Protein AF-A0A0G4N1J2-F1 (afdb_monomer)

Sequence (99 aa):
MYVSTFTGLIVGNQVNPIAMKAIGWRYYIVFCCILAVLLAVIWLLFPETKGHTLEEIRELFEGKSSSRDKLNDVEHGRMDEKSNSDDHIKQVEVAGQGR

Radius of gyration: 30.96 Å; Cα contacts (8 Å, |Δi|>4): 9; chains: 1; bounding box: 69×50×67 Å

Secondary structure (DSSP, 8-state):
-HHHHHHHHHHHHHHHHHHHHHHGGGHHHHHHHHHHHHHHHHHHHS---TT--TTHHHHHHHTT-TTTHHHHHHHHHHHHHHHHHHHHHHHHHHHHTT-

Structure (mmCIF, N/CA/C/O backbone):
data_AF-A0A0G4N1J2-F1
#
_entry.id   AF-A0A0G4N1J2-F1
#
loop_
_atom_site.group_PDB
_atom_site.id
_atom_site.type_symbol
_atom_site.label_atom_id
_atom_site.label_alt_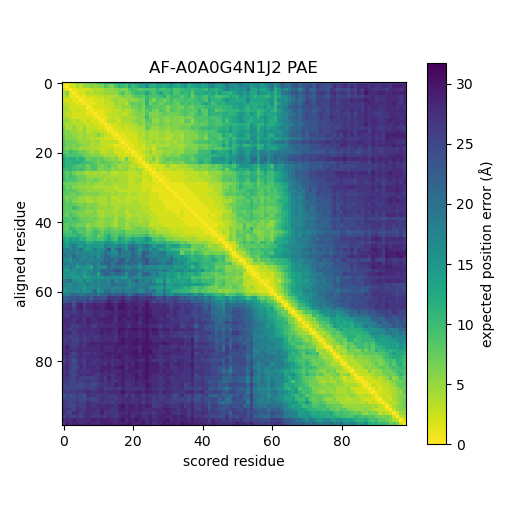id
_atom_site.label_comp_id
_atom_site.label_asym_id
_atom_site.label_entity_id
_atom_site.label_seq_id
_atom_site.pdbx_PDB_ins_code
_atom_site.Cartn_x
_atom_site.Cartn_y
_atom_site.Cartn_z
_atom_site.occupancy
_atom_site.B_iso_or_equiv
_atom_site.auth_seq_id
_atom_site.auth_comp_id
_atom_site.auth_asym_id
_atom_site.auth_atom_id
_atom_site.pdbx_PDB_model_num
ATOM 1 N N . MET A 1 1 ? 8.388 -13.100 13.771 1.00 72.81 1 MET A N 1
ATOM 2 C CA . MET A 1 1 ? 8.678 -11.673 14.037 1.00 72.81 1 MET A CA 1
ATOM 3 C C . MET A 1 1 ? 9.934 -11.190 13.315 1.00 72.81 1 MET A C 1
ATOM 5 O O . MET A 1 1 ? 9.832 -10.243 12.558 1.00 72.81 1 MET A O 1
ATOM 9 N N . TYR A 1 2 ? 11.093 -11.843 13.458 1.00 83.81 2 TYR A N 1
ATOM 10 C CA . TYR A 1 2 ? 12.307 -11.407 12.745 1.00 83.81 2 TYR A CA 1
ATOM 11 C C . TYR A 1 2 ? 12.237 -11.613 11.224 1.00 83.81 2 TYR A C 1
ATOM 13 O O . TYR A 1 2 ? 12.540 -10.703 10.463 1.00 83.81 2 TYR A O 1
ATOM 21 N N . VAL A 1 3 ? 11.757 -12.775 10.773 1.00 85.88 3 VAL A N 1
ATOM 22 C CA . VAL A 1 3 ? 11.699 -13.126 9.341 1.00 85.88 3 VAL A CA 1
ATOM 23 C C . VAL A 1 3 ? 10.820 -12.161 8.530 1.00 85.88 3 VAL A C 1
ATOM 25 O O . VAL A 1 3 ? 11.201 -11.761 7.431 1.00 85.88 3 VAL A O 1
ATOM 28 N N . SER A 1 4 ? 9.685 -11.719 9.084 1.00 87.44 4 SER A N 1
ATOM 29 C CA . SER A 1 4 ? 8.800 -10.740 8.436 1.00 87.44 4 SER A CA 1
ATOM 30 C C . SER A 1 4 ? 9.467 -9.372 8.280 1.00 87.44 4 SER A C 1
ATOM 32 O O . SER A 1 4 ? 9.389 -8.770 7.212 1.00 87.44 4 SER A O 1
ATOM 34 N N . THR A 1 5 ? 10.184 -8.904 9.305 1.00 86.69 5 THR A N 1
ATOM 35 C CA . THR A 1 5 ? 10.893 -7.617 9.257 1.00 86.69 5 THR A CA 1
ATOM 36 C C . THR A 1 5 ? 12.066 -7.661 8.280 1.00 86.69 5 THR A C 1
ATOM 38 O O . THR A 1 5 ? 12.228 -6.752 7.468 1.00 86.69 5 THR A O 1
ATOM 41 N N . PHE A 1 6 ? 12.853 -8.742 8.295 1.00 89.00 6 PHE A N 1
ATOM 42 C CA . PHE A 1 6 ? 13.973 -8.908 7.368 1.00 89.00 6 PHE A CA 1
ATOM 43 C C . PHE A 1 6 ? 13.514 -8.978 5.912 1.00 89.00 6 PHE A C 1
ATOM 45 O O . PHE A 1 6 ? 14.159 -8.392 5.047 1.00 89.00 6 PHE A O 1
ATOM 52 N N . THR A 1 7 ? 12.371 -9.611 5.642 1.00 86.31 7 THR A N 1
ATOM 53 C CA . THR A 1 7 ? 11.801 -9.661 4.289 1.00 86.31 7 THR A CA 1
ATOM 54 C C . THR A 1 7 ? 11.473 -8.256 3.777 1.00 86.31 7 THR A C 1
ATOM 56 O O . THR A 1 7 ? 11.864 -7.905 2.665 1.00 86.31 7 THR A O 1
ATOM 59 N N . GLY A 1 8 ? 10.841 -7.413 4.602 1.00 84.12 8 GLY A N 1
ATOM 60 C CA . GLY A 1 8 ? 10.537 -6.025 4.233 1.00 84.12 8 GLY A CA 1
ATOM 61 C C . GLY A 1 8 ? 11.788 -5.186 3.951 1.00 84.12 8 GLY A C 1
ATOM 62 O O . GLY A 1 8 ? 11.831 -4.450 2.965 1.00 84.12 8 GLY A O 1
ATOM 63 N N . LEU A 1 9 ? 12.834 -5.343 4.768 1.00 87.19 9 LEU A N 1
ATOM 64 C CA . LEU A 1 9 ? 14.103 -4.630 4.585 1.00 87.19 9 LEU A CA 1
ATOM 65 C C . LEU A 1 9 ? 14.837 -5.059 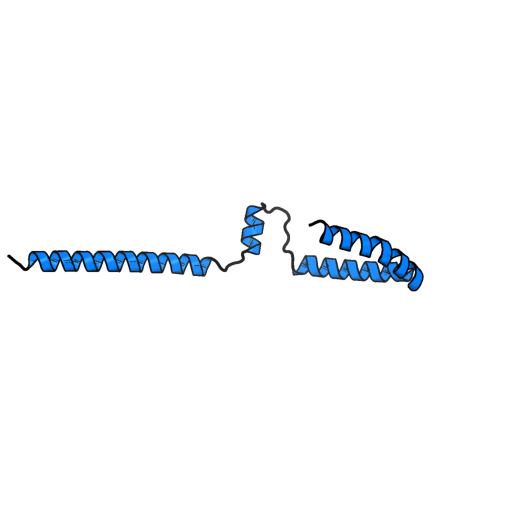3.309 1.00 87.19 9 LEU A C 1
ATOM 67 O O . LEU A 1 9 ? 15.342 -4.209 2.577 1.00 87.19 9 LEU A O 1
ATOM 71 N N . ILE A 1 10 ? 14.874 -6.362 3.016 1.00 88.25 10 ILE A N 1
ATOM 72 C CA . ILE A 1 10 ? 15.527 -6.893 1.811 1.00 88.25 10 ILE A CA 1
ATOM 73 C C . ILE A 1 10 ? 14.811 -6.390 0.558 1.00 88.25 10 ILE A C 1
ATOM 75 O O . ILE A 1 10 ? 15.466 -5.910 -0.367 1.00 88.25 10 ILE A O 1
ATOM 79 N N . VAL A 1 11 ? 13.478 -6.445 0.540 1.00 84.94 11 VAL A N 1
ATOM 80 C CA . VAL A 1 11 ? 12.679 -5.951 -0.587 1.00 84.94 11 VAL A CA 1
ATOM 81 C C . VAL A 1 11 ? 12.905 -4.454 -0.777 1.00 84.94 11 VAL A C 1
ATOM 83 O O . VAL A 1 11 ? 13.269 -4.039 -1.870 1.00 84.94 11 VAL A O 1
ATOM 86 N N . GLY A 1 12 ? 12.791 -3.640 0.274 1.00 82.56 12 GLY A N 1
ATOM 87 C CA . GLY A 1 12 ? 12.993 -2.193 0.161 1.00 82.56 12 GLY A CA 1
ATOM 88 C C . GLY A 1 12 ? 14.396 -1.814 -0.322 1.00 82.56 12 GLY A C 1
ATOM 89 O O . GLY A 1 12 ? 14.539 -0.962 -1.197 1.00 82.56 12 GLY A O 1
ATOM 90 N N . ASN A 1 13 ? 15.436 -2.468 0.200 1.00 85.25 13 ASN A N 1
ATOM 91 C CA . ASN A 1 13 ? 16.818 -2.105 -0.109 1.00 85.25 13 ASN A CA 1
ATOM 92 C C . ASN A 1 13 ? 17.309 -2.640 -1.463 1.00 85.25 13 ASN A C 1
ATOM 94 O O . ASN A 1 13 ? 18.188 -2.034 -2.064 1.00 85.25 13 ASN A O 1
ATOM 98 N N . GLN A 1 14 ? 16.765 -3.760 -1.948 1.00 87.69 14 GLN A N 1
ATOM 99 C CA . GLN A 1 14 ? 17.163 -4.343 -3.235 1.00 87.69 14 GLN A CA 1
ATOM 100 C C . GLN A 1 14 ? 16.235 -3.919 -4.375 1.00 87.69 14 GLN A C 1
ATOM 102 O O . GLN A 1 14 ? 16.706 -3.569 -5.455 1.00 87.69 14 GLN A O 1
ATOM 107 N N . VAL A 1 15 ? 14.919 -3.886 -4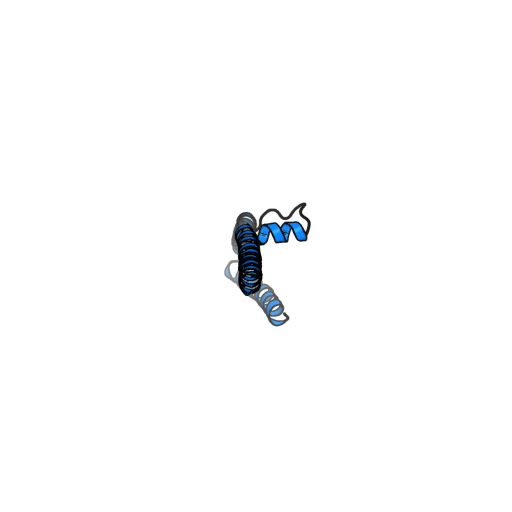.155 1.00 84.50 15 VAL A N 1
ATOM 108 C CA . VAL A 1 15 ? 13.951 -3.579 -5.219 1.00 84.50 15 VAL A CA 1
ATOM 109 C C . VAL A 1 15 ? 13.983 -2.100 -5.591 1.00 84.50 15 VAL A C 1
ATOM 111 O O . VAL A 1 15 ? 13.955 -1.794 -6.781 1.00 84.50 15 VAL A O 1
ATOM 114 N N . ASN A 1 16 ? 14.126 -1.181 -4.627 1.00 83.62 16 ASN A N 1
ATOM 115 C CA . ASN A 1 16 ? 14.170 0.256 -4.922 1.00 83.62 16 ASN A CA 1
ATOM 116 C C . ASN A 1 16 ? 15.296 0.647 -5.901 1.00 83.62 16 ASN A C 1
ATOM 118 O O . ASN A 1 16 ? 14.992 1.289 -6.908 1.00 83.62 16 ASN A O 1
ATOM 122 N N . PRO A 1 17 ? 16.575 0.273 -5.692 1.00 85.12 17 PRO A N 1
ATOM 123 C CA . PRO A 1 17 ? 17.631 0.619 -6.643 1.00 85.12 17 PRO A CA 1
ATOM 124 C C . PRO A 1 17 ? 17.484 -0.103 -7.990 1.00 85.12 17 PRO A C 1
ATOM 126 O O . PRO A 1 17 ? 17.795 0.487 -9.025 1.00 85.12 17 PRO A O 1
ATOM 129 N N . ILE A 1 18 ? 16.974 -1.341 -8.014 1.00 85.44 18 ILE A N 1
ATOM 130 C CA . ILE A 1 18 ? 16.709 -2.079 -9.262 1.00 85.44 18 ILE A CA 1
ATOM 131 C C . ILE A 1 18 ? 15.620 -1.377 -10.081 1.00 85.44 18 ILE A C 1
ATOM 133 O O . ILE A 1 18 ? 15.794 -1.151 -11.280 1.00 85.44 18 ILE A O 1
ATOM 137 N N . ALA A 1 19 ? 14.524 -0.978 -9.437 1.00 82.94 19 ALA A N 1
ATOM 138 C CA . ALA A 1 19 ? 13.421 -0.280 -10.083 1.00 82.94 19 ALA A CA 1
ATOM 139 C C . ALA A 1 19 ? 13.838 1.117 -10.571 1.00 82.94 19 ALA A C 1
ATOM 141 O O . ALA A 1 19 ? 13.532 1.489 -11.706 1.00 82.94 19 ALA A O 1
ATOM 142 N N . MET A 1 20 ? 14.623 1.851 -9.774 1.00 84.00 20 MET A N 1
ATOM 143 C CA . MET A 1 20 ? 15.219 3.127 -10.184 1.00 84.00 20 MET A CA 1
ATOM 144 C C . MET A 1 20 ? 16.156 2.969 -11.385 1.00 84.00 20 MET A C 1
ATOM 146 O O . MET A 1 20 ? 16.145 3.812 -12.278 1.00 84.00 20 MET A O 1
ATOM 150 N N . LYS A 1 21 ? 16.933 1.883 -11.459 1.00 84.75 21 LYS A N 1
ATOM 151 C CA . LYS A 1 21 ? 17.820 1.613 -12.600 1.00 84.75 21 LYS A CA 1
ATOM 152 C C . LYS A 1 21 ? 17.053 1.215 -13.866 1.00 84.75 21 LYS A C 1
ATOM 154 O O . LYS A 1 21 ? 17.483 1.566 -14.959 1.00 84.75 21 LYS A O 1
ATOM 159 N N . ALA A 1 22 ? 15.936 0.500 -13.733 1.00 85.25 22 ALA A N 1
ATOM 160 C CA . ALA A 1 22 ? 15.137 0.034 -14.867 1.00 85.25 22 ALA A CA 1
ATOM 161 C C . ALA A 1 22 ? 14.232 1.127 -15.463 1.00 85.25 22 ALA A C 1
ATOM 163 O O . ALA A 1 22 ? 14.074 1.212 -16.679 1.00 85.25 22 ALA A O 1
ATOM 164 N N . ILE A 1 23 ? 13.620 1.952 -14.611 1.00 82.00 23 ILE A N 1
ATOM 165 C CA . ILE A 1 23 ? 12.542 2.879 -14.994 1.00 82.00 23 ILE A CA 1
ATOM 166 C C . ILE A 1 23 ? 12.985 4.353 -14.884 1.00 82.00 23 ILE A C 1
ATOM 168 O O . ILE A 1 23 ? 12.385 5.236 -15.510 1.00 82.00 23 ILE A O 1
ATOM 172 N N . GLY A 1 24 ? 14.058 4.637 -14.140 1.00 84.50 24 GLY A N 1
ATOM 173 C CA . GLY A 1 24 ? 14.591 5.984 -13.955 1.00 84.50 24 GLY A CA 1
ATOM 174 C C . GLY A 1 24 ? 13.590 6.909 -13.264 1.00 84.50 24 GLY A C 1
ATOM 175 O O . GLY A 1 24 ? 12.934 6.537 -12.293 1.00 84.50 24 GLY A O 1
ATOM 176 N N . TRP A 1 25 ? 13.432 8.119 -13.805 1.00 84.12 25 TRP A N 1
ATOM 177 C CA . TRP A 1 25 ? 12.552 9.156 -13.250 1.00 84.12 25 TRP A CA 1
ATOM 178 C C . TRP A 1 25 ? 11.066 8.762 -13.212 1.00 84.12 25 TRP A C 1
ATOM 180 O O . TRP A 1 25 ? 10.305 9.277 -12.398 1.00 84.12 25 TRP A O 1
ATOM 190 N N . ARG A 1 26 ? 10.626 7.823 -14.059 1.00 85.00 26 ARG A N 1
ATOM 191 C CA . ARG A 1 26 ? 9.222 7.382 -14.084 1.00 85.00 26 ARG A CA 1
ATOM 192 C C . ARG A 1 26 ? 8.843 6.565 -12.842 1.00 85.00 26 ARG A C 1
ATOM 194 O O . ARG A 1 26 ? 7.658 6.428 -12.553 1.00 85.00 26 ARG A O 1
ATOM 201 N N . TYR A 1 27 ? 9.822 6.069 -12.078 1.00 86.31 27 TYR A N 1
ATOM 202 C CA . TYR A 1 27 ? 9.579 5.323 -10.843 1.00 86.31 27 TYR A CA 1
ATOM 203 C C . TYR A 1 27 ? 8.869 6.181 -9.791 1.00 86.31 27 TYR A C 1
ATOM 205 O O . TYR A 1 27 ? 8.008 5.678 -9.075 1.00 86.31 27 TYR A O 1
ATOM 213 N N . TYR A 1 28 ? 9.144 7.490 -9.757 1.00 84.31 28 TYR A N 1
ATOM 214 C CA . TYR A 1 28 ? 8.457 8.416 -8.855 1.00 84.31 28 TYR A CA 1
ATOM 215 C C . TYR A 1 28 ? 6.941 8.438 -9.094 1.00 84.31 28 TYR A C 1
ATOM 217 O O . TYR A 1 28 ? 6.174 8.429 -8.137 1.00 84.31 28 TYR A O 1
ATOM 225 N N . ILE A 1 29 ? 6.504 8.384 -10.358 1.00 88.25 29 ILE A N 1
ATOM 226 C CA . ILE A 1 29 ? 5.076 8.353 -10.709 1.00 88.25 29 ILE A CA 1
ATOM 227 C C . ILE A 1 29 ? 4.441 7.045 -10.232 1.00 88.25 29 ILE A C 1
ATOM 229 O O . ILE A 1 29 ? 3.384 7.069 -9.608 1.00 88.25 29 ILE A O 1
ATOM 233 N N . VAL A 1 30 ? 5.104 5.908 -10.469 1.00 87.06 30 VAL A N 1
ATOM 234 C CA . VAL A 1 30 ? 4.629 4.596 -9.997 1.00 87.06 30 VAL A CA 1
ATOM 235 C C . VAL A 1 30 ? 4.501 4.586 -8.474 1.00 87.06 30 VAL A C 1
ATOM 237 O O . VAL A 1 30 ? 3.495 4.118 -7.945 1.00 87.06 30 VAL A O 1
ATOM 240 N N . PHE A 1 31 ? 5.475 5.157 -7.765 1.00 87.94 31 PHE A N 1
ATOM 241 C CA . PHE A 1 31 ? 5.438 5.261 -6.311 1.00 87.94 31 PHE A CA 1
ATOM 242 C C . PHE A 1 31 ? 4.258 6.118 -5.829 1.00 87.94 31 PHE A C 1
ATOM 244 O O . PHE A 1 31 ? 3.536 5.709 -4.922 1.00 87.94 31 PHE A O 1
ATOM 251 N N . CYS A 1 32 ? 3.984 7.253 -6.481 1.00 89.56 32 CYS A N 1
ATOM 252 C CA . CYS A 1 32 ? 2.788 8.056 -6.210 1.00 89.56 32 CYS A CA 1
ATOM 253 C C . CYS A 1 32 ? 1.487 7.273 -6.446 1.00 89.56 32 CYS A C 1
ATOM 255 O O . CYS A 1 32 ? 0.568 7.378 -5.637 1.00 89.56 32 CYS A O 1
ATOM 257 N N . CYS A 1 33 ? 1.404 6.459 -7.503 1.00 92.75 33 CYS A N 1
ATOM 258 C CA . CYS A 1 33 ? 0.238 5.606 -7.750 1.00 92.75 33 CYS A CA 1
ATOM 259 C C . CYS A 1 33 ? 0.054 4.553 -6.648 1.00 92.75 33 CYS A C 1
ATOM 261 O O . CYS A 1 33 ? -1.060 4.374 -6.164 1.00 92.75 33 CYS A O 1
ATOM 263 N N . ILE A 1 34 ? 1.132 3.891 -6.212 1.00 91.12 34 ILE A N 1
ATOM 264 C CA . ILE A 1 34 ? 1.088 2.919 -5.107 1.00 91.12 34 ILE A CA 1
ATOM 265 C C . ILE A 1 34 ? 0.608 3.597 -3.818 1.00 91.12 34 ILE A C 1
ATOM 267 O O . ILE A 1 34 ? -0.257 3.059 -3.131 1.00 91.12 34 ILE A O 1
ATOM 271 N N . LEU A 1 35 ? 1.120 4.792 -3.510 1.00 90.62 35 LEU A N 1
ATOM 272 C CA . LEU A 1 35 ? 0.683 5.572 -2.351 1.00 90.62 35 LEU A CA 1
ATOM 273 C C . LEU A 1 35 ? -0.792 5.975 -2.449 1.00 90.62 35 LEU A C 1
ATOM 275 O O . LEU A 1 35 ? -1.502 5.892 -1.453 1.00 90.62 35 LEU A O 1
ATOM 279 N N . ALA A 1 36 ? -1.268 6.373 -3.630 1.00 93.62 36 ALA A N 1
ATOM 280 C CA . ALA A 1 36 ? -2.673 6.712 -3.844 1.00 93.62 36 ALA A CA 1
ATOM 281 C C . ALA A 1 36 ? -3.590 5.493 -3.661 1.00 93.62 36 ALA A C 1
ATOM 283 O O . ALA A 1 36 ? -4.638 5.606 -3.030 1.00 93.62 36 ALA A O 1
ATOM 284 N N . VAL A 1 37 ? -3.180 4.318 -4.151 1.00 93.88 37 VAL A N 1
ATOM 285 C CA . VAL A 1 37 ? -3.904 3.059 -3.919 1.00 93.88 37 VAL A CA 1
ATOM 286 C C . VAL A 1 37 ? -3.909 2.711 -2.434 1.00 93.88 37 VAL A C 1
ATOM 288 O O . VAL A 1 37 ? -4.964 2.390 -1.897 1.00 93.88 37 VAL A O 1
ATOM 291 N N . LEU A 1 38 ? -2.770 2.822 -1.748 1.00 92.25 38 LEU A N 1
ATOM 292 C CA . LEU A 1 38 ? -2.692 2.587 -0.308 1.00 92.25 38 LEU A CA 1
ATOM 293 C C . LEU A 1 38 ? -3.607 3.550 0.461 1.00 92.25 38 LEU A C 1
ATOM 295 O O . LEU A 1 38 ? -4.317 3.121 1.361 1.00 92.25 38 LEU A O 1
ATOM 299 N N . LEU A 1 39 ? -3.636 4.827 0.079 1.00 89.31 39 LEU A N 1
ATOM 300 C CA . LEU A 1 39 ? -4.517 5.828 0.673 1.00 89.31 39 LEU A CA 1
ATOM 301 C C . LEU A 1 39 ? -5.993 5.490 0.437 1.00 89.31 39 LEU A C 1
ATOM 303 O O . LEU A 1 39 ? -6.787 5.591 1.365 1.00 89.31 39 LEU A O 1
ATOM 307 N N . ALA A 1 40 ? -6.354 5.045 -0.768 1.00 89.81 40 ALA A N 1
ATOM 308 C CA . ALA A 1 40 ? -7.709 4.596 -1.078 1.00 89.81 40 ALA A CA 1
ATOM 309 C C . ALA A 1 40 ? -8.100 3.359 -0.253 1.00 89.81 40 ALA A C 1
ATOM 311 O O . ALA A 1 40 ? -9.205 3.299 0.278 1.00 89.81 40 ALA A O 1
ATOM 312 N N . VAL A 1 41 ? -7.184 2.399 -0.093 1.00 90.12 41 VAL A N 1
ATOM 313 C CA . VAL A 1 41 ? -7.389 1.223 0.764 1.00 90.12 41 VAL A CA 1
ATOM 314 C C . VAL A 1 41 ? -7.572 1.642 2.218 1.00 90.12 41 VAL A C 1
ATOM 316 O O . VAL A 1 41 ? -8.503 1.173 2.858 1.00 90.12 41 VAL A O 1
ATOM 319 N N . ILE A 1 42 ? -6.733 2.543 2.734 1.00 88.25 42 ILE A N 1
ATOM 320 C CA . ILE A 1 42 ? -6.866 3.068 4.097 1.00 88.25 42 ILE A CA 1
ATOM 321 C C . ILE A 1 42 ? -8.221 3.757 4.259 1.00 88.25 42 ILE A C 1
ATOM 323 O O . ILE A 1 42 ? -8.935 3.462 5.205 1.00 88.25 42 ILE A O 1
ATOM 327 N N . TRP A 1 43 ? -8.613 4.609 3.315 1.00 83.69 43 TRP A N 1
ATOM 328 C CA . TRP A 1 43 ? -9.878 5.334 3.386 1.00 83.69 43 TRP A CA 1
ATOM 329 C C . TRP A 1 43 ? -11.110 4.415 3.340 1.00 83.69 43 TRP A C 1
ATOM 331 O O . TRP A 1 43 ? -12.106 4.701 3.997 1.00 83.69 43 TRP A O 1
ATOM 341 N N . LEU A 1 44 ? -11.052 3.310 2.588 1.00 81.44 44 LEU A N 1
ATOM 342 C CA . LEU A 1 44 ? -12.169 2.367 2.464 1.00 81.44 44 LEU A CA 1
ATOM 343 C C . LEU A 1 44 ? -12.221 1.317 3.580 1.00 81.44 44 LEU A C 1
ATOM 345 O O . LEU A 1 44 ? -13.310 0.945 4.007 1.00 81.44 44 LEU A O 1
ATOM 349 N N . LEU A 1 45 ? -11.073 0.784 4.006 1.00 80.62 45 LEU A N 1
ATOM 350 C CA . LEU A 1 45 ? -11.013 -0.343 4.945 1.00 80.62 45 LEU A CA 1
ATOM 351 C C . LEU A 1 45 ? -10.816 0.09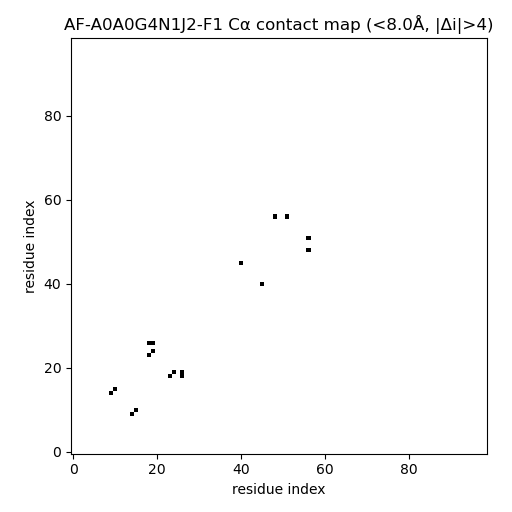8 6.395 1.00 80.62 45 LEU A C 1
ATOM 353 O O . LEU A 1 45 ? -11.174 -0.655 7.298 1.00 80.62 45 LEU A O 1
ATOM 357 N N . PHE A 1 46 ? -10.238 1.275 6.635 1.00 75.31 46 PHE A N 1
ATOM 358 C CA . PHE A 1 46 ? -9.950 1.754 7.981 1.00 75.31 46 PHE A CA 1
ATOM 359 C C . PHE A 1 46 ? -10.864 2.938 8.313 1.00 75.31 46 PHE A C 1
ATOM 361 O O . PHE A 1 46 ? -10.617 4.047 7.835 1.00 75.31 46 PHE A O 1
ATOM 368 N N . PRO A 1 47 ? -11.914 2.731 9.134 1.00 68.44 47 PRO A N 1
ATOM 369 C CA . PRO A 1 47 ? -12.731 3.836 9.619 1.00 68.44 47 PRO A CA 1
ATOM 370 C C . PRO A 1 47 ? -11.867 4.818 10.419 1.00 68.44 47 PRO A C 1
ATOM 372 O O . PRO A 1 47 ? -10.831 4.447 10.977 1.00 68.44 47 PRO A O 1
ATOM 375 N N . GLU A 1 48 ? -12.278 6.086 10.455 1.00 68.81 48 GLU A N 1
ATOM 376 C CA . GLU A 1 48 ? -11.519 7.151 11.106 1.00 68.81 48 GLU A CA 1
ATOM 377 C C . GLU A 1 48 ? -11.299 6.826 12.596 1.00 68.81 48 GLU A C 1
ATOM 379 O O . GLU A 1 48 ? -12.225 6.811 13.398 1.00 68.81 48 GLU A O 1
ATOM 384 N N . THR A 1 49 ? -10.050 6.541 12.974 1.00 69.62 49 THR A N 1
ATOM 385 C CA . THR A 1 49 ? -9.659 6.186 14.351 1.00 69.62 49 THR A CA 1
ATOM 386 C C . THR A 1 49 ? -9.361 7.406 15.225 1.00 69.62 49 THR A C 1
ATOM 388 O O . THR A 1 49 ? -8.953 7.268 16.380 1.00 69.62 49 THR A O 1
ATOM 391 N N . LYS A 1 50 ? -9.522 8.624 14.694 1.00 55.94 50 LYS A N 1
ATOM 392 C CA . LYS A 1 50 ? -9.233 9.857 15.431 1.00 55.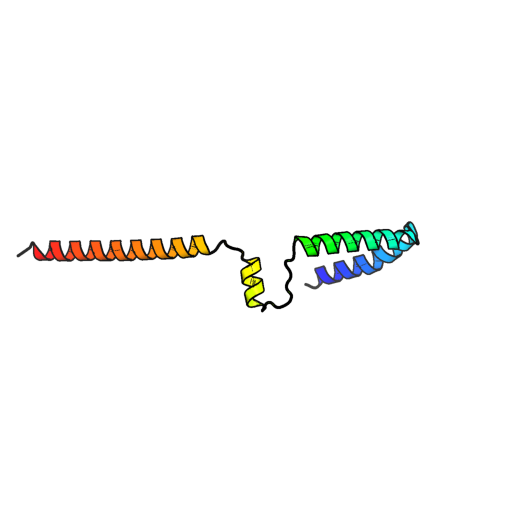94 50 LYS A CA 1
ATOM 393 C C . LYS A 1 50 ? -10.332 10.147 16.450 1.00 55.94 50 LYS A C 1
ATOM 395 O O . LYS A 1 50 ? -11.476 10.364 16.083 1.00 55.94 50 LYS A O 1
ATOM 400 N N . GLY A 1 51 ? -9.942 10.239 17.721 1.00 62.66 51 GLY A N 1
ATOM 401 C CA . GLY A 1 51 ? -10.826 10.660 18.814 1.00 62.66 51 GLY A CA 1
ATOM 402 C C . GLY A 1 51 ? -11.514 9.521 19.564 1.00 62.66 51 GLY A C 1
ATOM 403 O O . GLY A 1 51 ? -12.183 9.799 20.552 1.00 62.66 51 GLY A O 1
ATOM 404 N N . HIS A 1 52 ? -11.301 8.271 19.151 1.00 61.62 52 HIS A N 1
ATOM 405 C CA . HIS A 1 52 ? -11.819 7.098 19.845 1.00 61.62 52 HIS A CA 1
ATOM 406 C C . HIS A 1 52 ? -10.783 6.493 20.787 1.00 61.62 52 HIS A C 1
ATOM 408 O O . HIS A 1 52 ? -9.587 6.438 20.477 1.00 61.62 52 HIS A O 1
ATOM 414 N N . THR A 1 53 ? -11.235 6.024 21.948 1.00 74.88 53 THR A N 1
ATOM 415 C CA . THR A 1 53 ? -10.375 5.243 22.843 1.00 74.88 53 THR A CA 1
ATOM 416 C C . THR A 1 53 ? -10.056 3.887 22.200 1.00 74.88 53 THR A C 1
ATOM 418 O O . THR A 1 53 ? -10.788 3.392 21.341 1.00 74.88 53 THR A O 1
ATOM 421 N N . LEU A 1 54 ? -8.951 3.246 22.603 1.00 68.75 54 LEU A N 1
ATOM 422 C CA . LEU A 1 54 ? -8.581 1.917 22.086 1.00 68.75 54 LEU A CA 1
ATOM 423 C C . LEU A 1 54 ? -9.647 0.842 22.360 1.00 68.75 54 LEU A C 1
ATOM 425 O O . LEU A 1 54 ? -9.568 -0.230 21.766 1.00 68.75 54 LEU A O 1
ATOM 429 N N . GLU A 1 55 ? -10.587 1.102 23.268 1.00 70.94 55 GLU A N 1
ATOM 430 C CA . GLU A 1 55 ? -11.732 0.246 23.584 1.00 70.94 55 GLU A CA 1
ATOM 431 C C . GLU A 1 55 ? -12.875 0.465 22.579 1.00 70.94 55 GLU A C 1
ATOM 433 O O . GLU A 1 55 ? -13.353 -0.500 21.990 1.00 70.94 55 GLU A O 1
ATOM 438 N N . GLU A 1 56 ? -13.215 1.717 22.257 1.00 65.94 56 GLU A N 1
ATOM 439 C CA . GLU A 1 56 ? -14.238 2.055 21.249 1.00 65.94 56 GLU A CA 1
ATOM 440 C C . GLU A 1 56 ? -13.847 1.606 19.831 1.00 65.94 56 GLU A C 1
ATOM 442 O O . GLU A 1 56 ? -14.688 1.148 19.059 1.00 65.94 56 GLU A O 1
ATOM 447 N N . ILE A 1 57 ? -12.557 1.672 19.478 1.00 71.88 57 ILE A N 1
ATOM 448 C CA . ILE A 1 57 ? -12.063 1.182 18.178 1.00 71.88 57 ILE A CA 1
ATOM 449 C C . ILE A 1 57 ? -12.252 -0.340 18.059 1.00 71.88 57 ILE A C 1
ATOM 451 O O . ILE A 1 57 ? -12.535 -0.834 16.966 1.00 71.88 57 ILE A O 1
ATOM 455 N N . ARG A 1 58 ? -12.117 -1.088 19.166 1.00 68.19 58 ARG A N 1
ATOM 456 C CA . ARG A 1 58 ? -12.355 -2.542 19.182 1.00 68.19 58 ARG A CA 1
ATOM 457 C C . ARG A 1 58 ? -13.827 -2.842 18.966 1.00 68.19 58 ARG A C 1
ATOM 459 O O . ARG A 1 58 ? -14.126 -3.645 18.095 1.00 68.19 58 ARG A O 1
ATOM 466 N N . GLU A 1 59 ? -14.723 -2.140 19.659 1.00 68.81 59 GLU A N 1
ATOM 467 C CA . GLU A 1 5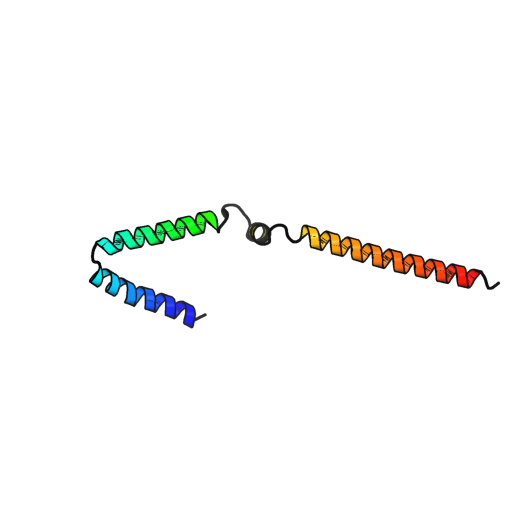9 ? -16.170 -2.289 19.457 1.00 68.81 59 GLU A CA 1
ATOM 468 C C . GLU A 1 59 ? -16.602 -1.942 18.020 1.00 68.81 59 GLU A C 1
ATOM 470 O O . GLU A 1 59 ? -17.445 -2.637 17.446 1.00 68.81 59 GLU A O 1
ATOM 475 N N . LEU A 1 60 ? -15.992 -0.925 17.393 1.00 68.62 60 LEU A N 1
ATOM 476 C CA . LEU A 1 60 ? -16.223 -0.602 15.979 1.00 68.62 60 LEU A CA 1
ATOM 477 C C . LEU A 1 60 ? -15.753 -1.717 15.028 1.00 68.62 60 LEU A C 1
ATOM 479 O O . LEU A 1 60 ? -16.452 -2.018 14.060 1.00 68.62 60 LEU A O 1
ATOM 483 N N . PHE A 1 61 ? -14.587 -2.322 15.284 1.00 67.31 61 PHE A N 1
ATOM 484 C CA . PHE A 1 61 ? -14.043 -3.414 14.464 1.00 67.31 61 PHE A CA 1
ATOM 485 C C . PHE A 1 61 ? -14.711 -4.778 14.735 1.00 67.31 61 PHE A C 1
ATOM 487 O O . PHE A 1 61 ? -14.736 -5.617 13.836 1.00 67.31 61 PHE A O 1
ATOM 494 N N . GLU A 1 62 ? -15.287 -4.999 15.922 1.00 68.94 62 GLU A N 1
ATOM 495 C CA . GLU A 1 62 ? -16.071 -6.199 16.276 1.00 68.94 62 GLU A CA 1
ATOM 496 C C . GLU A 1 62 ? -17.513 -6.175 15.744 1.00 68.94 62 GLU A C 1
ATOM 498 O O . GLU A 1 62 ? -18.170 -7.217 15.707 1.00 68.94 62 GLU A O 1
ATOM 503 N N . GLY A 1 63 ? -17.998 -5.008 15.303 1.00 56.72 63 GLY A N 1
ATOM 504 C CA . GLY A 1 63 ? -19.168 -4.815 14.446 1.00 56.72 63 GLY A CA 1
ATOM 505 C C . GLY A 1 63 ? -20.348 -5.779 14.651 1.00 56.72 63 GLY A C 1
ATOM 506 O O . GLY A 1 63 ? -20.442 -6.800 13.978 1.00 56.72 63 GLY A O 1
ATOM 507 N N . LYS A 1 64 ? -21.334 -5.387 15.475 1.00 50.16 64 LYS A N 1
ATOM 508 C CA . LYS A 1 64 ? -22.770 -5.753 15.338 1.00 50.16 64 LYS A CA 1
ATOM 509 C C . LYS A 1 64 ? -23.112 -7.256 15.217 1.00 50.16 64 LYS A C 1
ATOM 511 O O . LYS A 1 64 ? -24.196 -7.605 14.755 1.00 50.16 64 LYS A O 1
ATOM 516 N N . SER A 1 65 ? -22.232 -8.152 15.648 1.00 46.19 65 SER A N 1
ATOM 517 C CA . SER A 1 65 ? -22.475 -9.602 15.682 1.00 46.19 65 SER A CA 1
ATOM 518 C C . SER A 1 65 ? -22.881 -10.096 17.077 1.00 46.19 65 SER A C 1
ATOM 520 O O . SER A 1 65 ? -23.584 -11.093 17.190 1.00 46.19 65 SER A O 1
ATOM 522 N N . SER A 1 66 ? -22.595 -9.335 18.138 1.00 49.22 66 SER A N 1
ATOM 523 C CA . SER A 1 66 ? -22.921 -9.711 19.526 1.00 49.22 66 SER A CA 1
ATOM 524 C C . SER A 1 66 ? -24.221 -9.084 20.069 1.00 49.22 66 SER A C 1
ATOM 526 O O . SER A 1 66 ? -24.412 -8.945 21.272 1.00 49.22 66 SER A O 1
ATOM 528 N N . SER A 1 67 ? -25.160 -8.682 19.207 1.00 47.81 67 SER A N 1
ATOM 529 C CA . SER A 1 67 ? -26.551 -8.461 19.660 1.00 47.81 67 SER A CA 1
ATOM 530 C C . SER A 1 67 ? -27.434 -9.686 19.428 1.00 47.81 67 SER A C 1
ATOM 532 O O . SER A 1 67 ? -28.464 -9.811 20.080 1.00 47.81 67 SER A O 1
ATOM 534 N N . ARG A 1 68 ? -27.035 -10.604 18.535 1.00 49.84 68 ARG A N 1
ATOM 535 C CA . ARG A 1 68 ? -27.726 -11.892 18.356 1.00 49.84 68 ARG A CA 1
ATOM 536 C C . ARG A 1 68 ? -27.262 -12.921 19.382 1.00 49.84 68 ARG A C 1
ATOM 538 O O . ARG A 1 68 ? -28.111 -13.609 19.929 1.00 49.84 68 ARG A O 1
ATOM 545 N N . ASP A 1 69 ? -25.976 -12.944 19.728 1.00 54.28 69 ASP A N 1
ATOM 546 C CA . ASP A 1 69 ? -25.484 -13.893 20.738 1.00 54.28 69 ASP A CA 1
ATOM 547 C C . ASP A 1 69 ? -25.938 -13.531 22.156 1.00 54.28 69 ASP A C 1
ATOM 549 O O . ASP A 1 69 ? -26.435 -14.393 22.872 1.00 54.28 69 ASP A O 1
ATOM 553 N N . LYS A 1 70 ? -25.946 -12.241 22.527 1.00 52.88 70 LYS A N 1
ATOM 554 C CA . LYS A 1 70 ? -26.461 -11.823 23.845 1.00 52.88 70 LYS A CA 1
ATOM 555 C C . LYS A 1 70 ? -27.969 -12.032 24.021 1.00 52.88 70 LYS A C 1
ATOM 557 O O . LYS A 1 70 ? -28.429 -12.102 25.154 1.00 52.88 70 LYS A O 1
ATOM 562 N N . LEU A 1 71 ? -28.747 -12.116 22.937 1.00 57.16 71 LEU A N 1
ATOM 563 C CA . LEU A 1 71 ? -30.173 -12.451 23.024 1.00 57.16 71 LEU A CA 1
ATOM 564 C C . LEU A 1 71 ? -30.383 -13.970 23.119 1.00 57.16 71 LEU A C 1
ATOM 566 O O . LEU A 1 71 ? -31.258 -14.412 23.859 1.00 57.16 71 LEU A O 1
ATOM 570 N N . ASN A 1 72 ? -29.546 -14.757 22.435 1.00 54.50 72 ASN A N 1
ATOM 571 C CA . ASN A 1 72 ? -29.580 -16.217 22.502 1.00 54.50 72 ASN A CA 1
ATOM 572 C C . ASN A 1 72 ? -29.165 -16.741 23.887 1.00 54.50 72 ASN A C 1
ATOM 574 O O . ASN A 1 72 ? -29.829 -17.638 24.397 1.00 54.50 72 ASN A O 1
ATOM 578 N N . ASP A 1 73 ? -28.149 -16.149 24.527 1.00 60.12 73 ASP A N 1
ATOM 579 C CA . ASP A 1 73 ? -27.719 -16.539 25.881 1.00 60.12 73 ASP A CA 1
ATOM 580 C C . ASP A 1 73 ? -28.778 -16.208 26.949 1.00 60.12 73 ASP A C 1
ATOM 582 O O . ASP A 1 73 ? -28.967 -16.959 27.907 1.00 60.12 73 ASP A O 1
ATOM 586 N N . VAL A 1 74 ? -29.518 -15.104 26.774 1.00 61.88 74 VAL A N 1
ATOM 587 C CA . VAL A 1 74 ? -30.592 -14.697 27.698 1.00 61.88 74 VAL A CA 1
ATOM 588 C C . VAL A 1 74 ? -31.863 -15.535 27.503 1.00 61.88 74 VAL A C 1
ATOM 590 O O . VAL A 1 74 ? -32.537 -15.844 28.486 1.00 61.88 74 VAL A O 1
ATOM 593 N N . GLU A 1 75 ? -32.197 -15.940 26.271 1.00 59.22 75 GLU A N 1
ATOM 594 C CA . GLU A 1 75 ? -33.304 -16.876 26.018 1.00 59.22 75 GLU A CA 1
ATOM 595 C C . GLU A 1 75 ? -32.989 -18.299 26.504 1.00 59.22 75 GLU A C 1
ATOM 597 O O . GLU A 1 75 ? -33.852 -18.906 27.140 1.00 59.22 75 GLU A O 1
ATOM 602 N N . HIS A 1 76 ? -31.768 -18.810 26.286 1.00 59.62 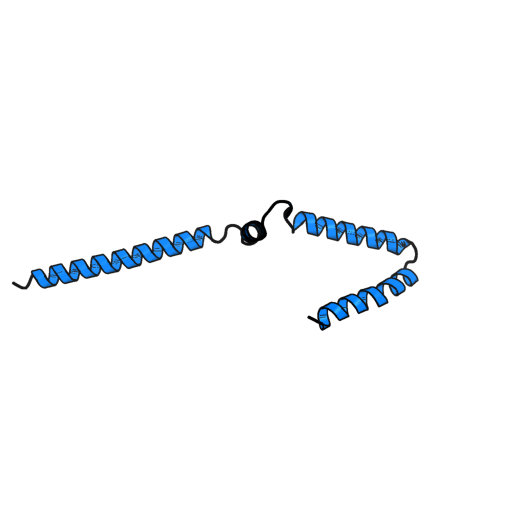76 HIS A N 1
ATOM 603 C CA . HIS A 1 76 ? -31.364 -20.131 26.793 1.00 59.62 76 HIS A CA 1
ATOM 604 C C . HIS A 1 76 ? -31.387 -20.169 28.325 1.00 59.62 76 HIS A C 1
ATOM 606 O O . HIS A 1 76 ? -32.080 -21.005 28.897 1.00 59.62 76 HIS A O 1
ATOM 612 N N . GLY A 1 77 ? -30.773 -19.185 28.995 1.00 57.09 77 GLY A N 1
ATOM 613 C CA . GLY A 1 77 ? -30.781 -19.126 30.462 1.00 57.09 77 GLY A CA 1
ATOM 614 C C . GLY A 1 77 ? -32.187 -19.014 31.069 1.00 57.09 77 GLY A C 1
ATOM 615 O O . GLY A 1 77 ? -32.442 -19.529 32.157 1.00 57.09 77 GLY A O 1
ATOM 616 N N . ARG A 1 78 ? -33.141 -18.396 30.356 1.00 59.78 78 ARG A N 1
ATOM 617 C CA . ARG A 1 78 ? -34.542 -18.302 30.801 1.00 59.78 78 ARG A CA 1
ATOM 618 C C . ARG A 1 78 ? -35.344 -19.580 30.544 1.00 59.78 78 ARG A C 1
ATOM 620 O O . ARG A 1 78 ? -36.277 -19.855 31.301 1.00 59.78 78 ARG A O 1
ATOM 627 N N . MET A 1 79 ? -35.013 -20.350 29.506 1.00 57.19 79 MET A N 1
ATOM 628 C CA . MET A 1 79 ? -35.602 -21.675 29.269 1.00 57.19 79 MET A CA 1
ATOM 629 C C . MET A 1 79 ? -35.108 -22.699 30.297 1.00 57.19 79 MET A C 1
ATOM 631 O O . MET A 1 79 ? -35.923 -23.465 30.815 1.00 57.19 79 MET A O 1
ATOM 635 N N . ASP A 1 80 ? -33.829 -22.640 30.669 1.00 60.22 80 ASP A N 1
ATOM 636 C CA . ASP A 1 80 ? -33.223 -23.526 31.669 1.00 60.22 80 ASP A CA 1
ATOM 637 C C . ASP A 1 80 ? -33.826 -23.298 33.068 1.00 60.22 80 ASP A C 1
ATOM 639 O O . ASP A 1 80 ? -34.186 -24.248 33.769 1.00 60.22 80 ASP A O 1
ATOM 643 N N . GLU A 1 81 ? -34.029 -22.034 33.460 1.00 62.44 81 GLU A N 1
ATOM 644 C CA . GLU A 1 81 ? -34.629 -21.685 34.755 1.00 62.44 81 GLU A CA 1
ATOM 645 C C . GLU A 1 81 ? -36.117 -22.064 34.835 1.00 62.44 81 GLU A C 1
ATOM 647 O O . GLU A 1 81 ? -36.592 -22.537 35.872 1.00 62.44 81 GLU A O 1
ATOM 652 N N . LYS A 1 82 ? -36.859 -21.922 33.728 1.00 61.69 82 LYS A N 1
ATOM 653 C CA . LYS A 1 82 ? -38.282 -22.281 33.681 1.00 61.69 82 LYS A CA 1
ATOM 654 C C . LYS A 1 82 ? -38.493 -23.798 33.682 1.00 61.69 82 LYS A C 1
ATOM 656 O O . LYS A 1 82 ? -39.386 -24.264 34.383 1.00 61.69 82 LYS A O 1
ATOM 661 N N . SER A 1 83 ? -37.643 -24.559 32.982 1.00 59.56 83 SER A N 1
ATOM 662 C CA . SER A 1 83 ? -37.680 -26.030 33.006 1.00 59.56 83 SER A CA 1
ATOM 663 C C . SER A 1 83 ? -37.370 -26.571 34.401 1.00 59.56 83 SER A C 1
ATOM 665 O O . SER A 1 83 ? -38.099 -27.423 34.900 1.00 59.56 83 SER A O 1
ATOM 667 N N . ASN A 1 84 ? -36.351 -26.026 35.075 1.00 61.81 84 ASN A N 1
ATOM 668 C CA . ASN A 1 84 ? -35.989 -26.458 36.425 1.00 61.81 84 ASN A CA 1
ATOM 669 C C . ASN A 1 84 ? -37.076 -26.121 37.464 1.00 61.81 84 ASN A C 1
ATOM 671 O O . ASN A 1 84 ? -37.336 -26.912 38.371 1.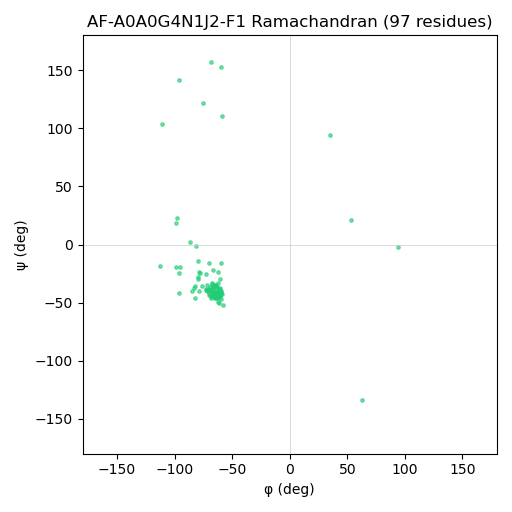00 61.81 84 ASN A O 1
ATOM 675 N N . SER A 1 85 ? -37.743 -24.970 37.321 1.00 69.25 85 SER A N 1
ATOM 676 C CA . SER A 1 85 ? -38.855 -24.579 38.196 1.00 69.25 85 SER A CA 1
ATOM 677 C C . SER A 1 85 ? -40.106 -25.440 37.963 1.00 69.25 85 SER A C 1
ATOM 679 O O . SER A 1 85 ? -40.699 -25.927 38.925 1.00 69.25 85 SER A O 1
ATOM 681 N N . ASP A 1 86 ? -40.468 -25.721 36.706 1.00 69.75 86 ASP A N 1
ATOM 682 C CA . ASP A 1 86 ? -41.619 -26.575 36.372 1.00 69.75 86 ASP A CA 1
ATOM 683 C C . ASP A 1 86 ? -41.407 -28.037 36.812 1.00 69.75 86 ASP A C 1
ATOM 685 O O . ASP A 1 86 ? -42.350 -28.693 37.268 1.00 69.75 86 ASP A O 1
ATOM 689 N N . ASP A 1 87 ? -40.175 -28.549 36.735 1.00 69.38 87 ASP A N 1
ATOM 690 C CA . ASP A 1 87 ? -39.829 -29.889 37.219 1.00 69.38 87 ASP A CA 1
ATOM 691 C C . ASP A 1 87 ? -39.855 -29.970 38.754 1.00 69.38 87 ASP A C 1
ATOM 693 O O . ASP A 1 87 ? -40.363 -30.947 39.315 1.00 69.38 87 ASP A O 1
ATOM 697 N N . HIS A 1 88 ? -39.406 -28.918 39.448 1.00 70.25 88 HIS A N 1
ATOM 698 C CA . HIS A 1 88 ? -39.523 -28.811 40.905 1.00 70.25 88 HIS A CA 1
ATOM 699 C C . HIS A 1 88 ? -40.987 -28.749 41.373 1.00 70.25 88 HIS A C 1
ATOM 701 O O . HIS A 1 88 ? -41.344 -29.414 42.347 1.00 70.25 88 HIS A O 1
ATOM 707 N N . ILE A 1 89 ? -41.856 -28.002 40.683 1.00 72.81 89 ILE A N 1
ATOM 708 C CA . ILE A 1 89 ? -43.286 -27.911 41.026 1.00 72.81 89 ILE A CA 1
ATOM 709 C C . ILE A 1 89 ? -43.978 -29.271 40.852 1.00 72.81 89 ILE A C 1
ATOM 711 O O . ILE A 1 89 ? -44.716 -29.700 41.741 1.00 72.81 89 ILE A O 1
ATOM 715 N N . LYS A 1 90 ? -43.680 -30.005 39.770 1.00 72.50 90 LYS A N 1
ATOM 716 C CA . LYS A 1 90 ? -44.231 -31.354 39.545 1.00 72.50 90 LYS A CA 1
ATOM 717 C C . LYS A 1 90 ? -43.781 -32.356 40.606 1.00 72.50 90 LYS A C 1
ATOM 719 O O . LYS A 1 90 ? -44.584 -33.179 41.035 1.00 72.50 90 LYS A O 1
ATOM 724 N N . GLN A 1 91 ? -42.528 -32.293 41.061 1.00 68.81 91 GLN A N 1
ATOM 725 C CA . GLN A 1 91 ? -42.052 -33.177 42.131 1.00 68.81 91 GLN A CA 1
ATOM 726 C C . GLN A 1 91 ? -42.736 -32.893 43.476 1.00 68.81 91 GLN A C 1
ATOM 728 O O . GLN A 1 91 ? -43.059 -33.832 44.206 1.00 68.81 91 GLN A O 1
ATOM 733 N N . VAL A 1 92 ? -42.999 -31.623 43.793 1.00 65.50 92 VAL A N 1
ATOM 734 C CA . VAL A 1 92 ? -43.696 -31.231 45.028 1.00 65.50 92 VAL A CA 1
ATOM 735 C C . VAL A 1 92 ? -45.173 -31.642 44.997 1.00 65.50 92 VAL A C 1
ATOM 737 O O . VAL A 1 92 ? -45.684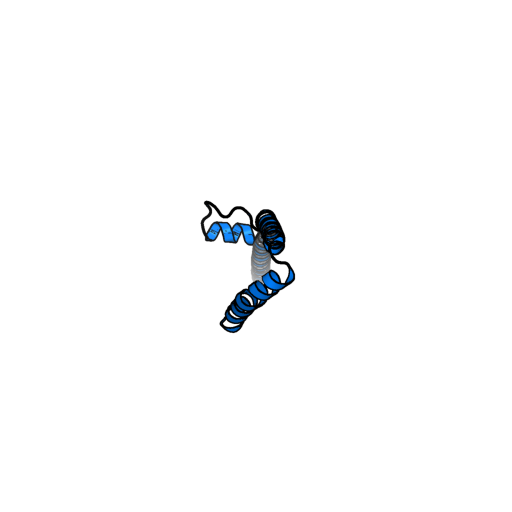 -32.135 46.003 1.00 65.50 92 VAL A O 1
ATOM 740 N N . GLU A 1 93 ? -45.847 -31.519 43.852 1.00 68.31 93 GLU A N 1
ATOM 741 C CA . GLU A 1 93 ? -47.248 -31.938 43.702 1.00 68.31 93 GLU A CA 1
ATOM 742 C C . GLU A 1 93 ? -47.406 -33.468 43.782 1.00 68.31 93 GLU A C 1
ATOM 744 O O . GLU A 1 93 ? -48.286 -33.972 44.481 1.00 68.31 93 GLU A O 1
ATOM 749 N N . VAL A 1 94 ? -46.480 -34.226 43.182 1.00 62.00 94 VAL A N 1
ATOM 750 C CA . VAL A 1 94 ? -46.466 -35.700 43.262 1.00 62.00 94 VAL A CA 1
ATOM 751 C C . VAL A 1 94 ? -46.177 -36.197 44.685 1.00 62.00 94 VAL A C 1
ATOM 753 O O . VAL A 1 94 ? -46.765 -37.188 45.117 1.00 62.00 94 VAL A O 1
ATOM 756 N N . ALA A 1 95 ? -45.329 -35.503 45.450 1.00 61.72 95 ALA A N 1
ATOM 757 C CA . ALA A 1 95 ? -45.066 -35.837 46.853 1.00 61.72 95 ALA A CA 1
ATOM 758 C C . ALA A 1 95 ? -46.240 -35.489 47.792 1.00 61.72 95 ALA A C 1
ATOM 760 O O . ALA A 1 95 ? -46.395 -36.114 48.844 1.00 61.72 95 ALA A O 1
ATOM 761 N N . GLY A 1 96 ? -47.079 -34.517 47.419 1.00 61.00 96 GLY A N 1
ATOM 762 C CA . GLY A 1 96 ? -48.269 -34.112 48.174 1.00 61.00 96 GLY A CA 1
ATOM 763 C C . GLY A 1 96 ? -49.482 -35.032 47.993 1.00 61.00 96 GLY A C 1
ATOM 764 O O . GLY A 1 96 ? -50.319 -35.107 48.888 1.00 61.00 96 GLY A O 1
ATOM 765 N N . GLN A 1 97 ? -49.559 -35.772 46.883 1.00 55.81 97 GLN A N 1
ATOM 766 C CA . GLN A 1 97 ? -50.693 -36.649 46.548 1.00 55.81 97 GLN A CA 1
ATOM 767 C C . GLN A 1 97 ? -50.647 -38.032 47.243 1.00 55.81 97 GLN A C 1
ATOM 769 O O . GLN A 1 97 ? -51.533 -38.860 47.042 1.00 55.81 97 GLN A O 1
ATOM 774 N N . GLY A 1 98 ? -49.607 -38.308 48.038 1.00 58.78 98 GLY A N 1
ATOM 775 C CA . GLY A 1 98 ? -49.374 -39.596 48.709 1.00 58.78 98 GLY A CA 1
ATOM 776 C C . GLY A 1 98 ? -49.804 -39.675 50.179 1.00 58.78 98 GLY A C 1
ATOM 777 O O . GLY A 1 98 ? -49.305 -40.546 50.892 1.00 58.78 98 GLY A O 1
ATOM 778 N N . ARG A 1 99 ? -50.665 -38.768 50.656 1.00 42.28 99 ARG A N 1
ATOM 779 C CA . ARG A 1 99 ? -51.246 -38.802 52.009 1.00 42.28 99 ARG A CA 1
ATOM 780 C C . ARG A 1 99 ? -52.746 -39.040 51.980 1.00 42.28 99 ARG A C 1
ATOM 782 O O . ARG A 1 99 ? -53.423 -38.363 51.181 1.00 42.28 99 ARG A O 1
#

Solvent-accessible surface area (backbone atoms only — not comparable to full-atom values): 5808 Å² total; per-residue (Å²): 115,67,68,64,53,51,50,53,51,50,47,56,67,51,47,52,60,50,45,40,71,75,53,42,80,57,40,60,57,54,50,52,52,52,50,51,50,51,50,50,48,44,66,72,72,46,74,87,69,80,91,55,53,84,64,56,52,46,56,63,75,61,52,91,57,69,66,60,52,59,50,51,55,53,50,50,56,51,50,54,53,50,52,55,50,54,52,50,52,52,54,52,53,60,66,62,71,76,116

Mean predicted aligned error: 16.23 Å

InterPro domains:
  IPR005828 Major facilitator, sugar transporter-like [PF00083] (6-61)
  IPR036259 MFS transporter superfamily [G3DSA:1.20.1250.20] (1-66)
  IPR036259 MFS transporter superfamily [SSF103473] (3-59)
  IPR050360 Major Facilitator Superfamily Sugar Transporters [PTHR48022] (9-80)

Organism: Verticillium longisporum (NCBI:txid100787)

pLDDT: mean 73.21, std 13.48, range [42.28, 93.88]

Foldseek 3Di:
DVVVVVVVVCCVVPVVVVCCVVPPPCVVVVVVVVVVVVVVCCPPVPDDPPPDDPVVSVVVVVPDPPVVVVVVVVVVVVVVVVVVVVVVVVVVVVVVVPD